Protein AF-K9SL82-F1 (afdb_monomer_lite)

Foldseek 3Di:
DPPPVVVVVPPPPDDPDPDPPVCPCVPVVVVVVVVVVVCCVVVCVVVVVVVVVVVVVVVVV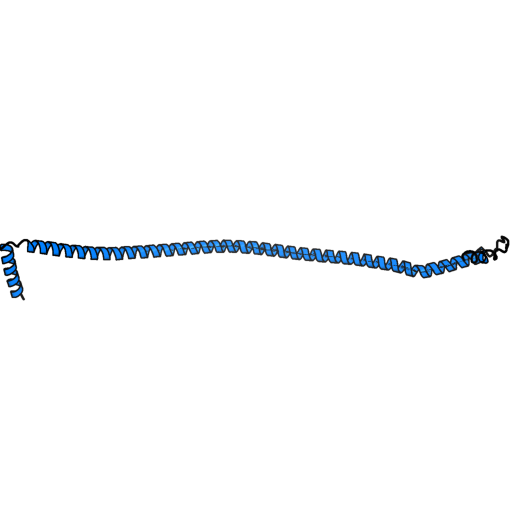VVVVVVVVVVVVVVVVVVVVVVVVVVVVVVVVVVVVVVVVVVVVVVVVVVVVVVVVVVVVVVVVVVVVVVVVVVVVVVVVVVVVVVVVVVVVVVVDDDPVVVVVVVVVVVVVVVVD

Sequence (177 aa):
MFTSLFLLASEAGEAEGFGINTNIFETNIINIVIILAFLIYAGRGFIGNILSSRLQTIESAINDAEKRKKESIEKLSDQQEKLAQAQAERDRILAQAQSDAKAAREAILKDIDAEIAKLQAAGEQEIGSEQERIISQLRQQVVDKAIADASAYFERGLSEHVQQQLVDRSIDLISAE

Radius of gyration: 69.05 Å; chains: 1; bounding box: 123×58×175 Å

Structure (mmCIF, N/CA/C/O backbone):
data_AF-K9SL82-F1
#
_entry.id   AF-K9SL82-F1
#
loop_
_atom_site.group_PDB
_atom_site.id
_atom_site.type_symbol
_atom_site.label_atom_id
_atom_site.label_alt_id
_atom_site.label_comp_id
_atom_site.label_asym_id
_atom_site.label_entity_id
_atom_site.label_seq_id
_atom_site.pdbx_PDB_ins_code
_atom_site.Cartn_x
_atom_site.Cartn_y
_atom_site.Cartn_z
_atom_site.occupancy
_atom_site.B_iso_or_equiv
_atom_site.auth_seq_id
_atom_site.auth_comp_id
_atom_site.auth_asym_id
_atom_site.auth_atom_id
_atom_site.pdbx_PDB_model_num
ATOM 1 N N . MET A 1 1 ? 76.260 31.135 -47.573 1.00 44.25 1 MET A N 1
ATOM 2 C CA . MET A 1 1 ? 76.472 29.990 -48.487 1.00 44.25 1 MET A CA 1
ATOM 3 C C . MET A 1 1 ? 75.195 29.662 -49.271 1.00 44.25 1 MET A C 1
ATOM 5 O O . MET A 1 1 ? 74.773 28.520 -49.310 1.00 44.25 1 MET A O 1
ATOM 9 N N . PHE A 1 2 ? 74.556 30.663 -49.882 1.00 44.16 2 PHE A N 1
ATOM 10 C CA . PHE A 1 2 ? 73.347 30.481 -50.709 1.00 44.16 2 PHE A CA 1
ATOM 11 C C . PHE A 1 2 ? 73.589 30.890 -52.173 1.00 44.16 2 PHE A C 1
ATOM 13 O O . PHE A 1 2 ? 72.696 30.823 -53.006 1.00 44.16 2 PHE A O 1
ATOM 20 N N . THR A 1 3 ? 74.827 31.271 -52.492 1.00 41.94 3 THR A N 1
ATOM 21 C CA . THR A 1 3 ? 75.248 31.841 -53.777 1.00 41.94 3 THR A CA 1
ATOM 22 C C . THR A 1 3 ? 76.003 30.842 -54.662 1.00 41.94 3 THR A C 1
ATOM 24 O O . THR A 1 3 ? 76.310 31.158 -55.803 1.00 41.94 3 THR A O 1
ATOM 27 N N . SER A 1 4 ? 76.274 29.627 -54.170 1.00 42.72 4 SER A N 1
ATOM 28 C CA . SER A 1 4 ? 77.064 28.604 -54.883 1.00 42.72 4 SER A CA 1
ATOM 29 C C . SER A 1 4 ? 76.221 27.465 -55.473 1.00 42.72 4 SER A C 1
ATOM 31 O O . SER A 1 4 ? 76.714 26.732 -56.320 1.00 42.72 4 SER A O 1
ATOM 33 N N . LEU A 1 5 ? 74.955 27.312 -55.056 1.00 45.00 5 LEU A N 1
ATOM 34 C CA . LEU A 1 5 ? 74.048 26.272 -55.573 1.00 45.00 5 LEU A CA 1
ATOM 35 C C . LEU A 1 5 ? 73.237 26.747 -56.793 1.00 45.00 5 LEU A C 1
ATOM 37 O O . LEU A 1 5 ? 72.731 25.934 -57.555 1.00 45.00 5 LEU A O 1
ATOM 41 N N . PHE A 1 6 ? 73.152 28.063 -57.010 1.00 45.41 6 PHE A N 1
ATOM 42 C CA . PHE A 1 6 ? 72.452 28.651 -58.156 1.00 45.41 6 PHE A CA 1
ATOM 43 C C . PHE A 1 6 ? 73.323 28.685 -59.427 1.00 45.41 6 PHE A C 1
ATOM 45 O O . PHE A 1 6 ? 72.797 28.724 -60.533 1.00 45.41 6 PHE A O 1
ATOM 52 N N . LEU A 1 7 ? 74.655 28.613 -59.284 1.00 43.91 7 LEU A N 1
ATOM 53 C CA . LEU A 1 7 ? 75.592 28.699 -60.412 1.00 43.91 7 LEU A CA 1
ATOM 54 C C . LEU A 1 7 ? 75.745 27.378 -61.191 1.00 43.91 7 LEU A C 1
ATOM 56 O O . LEU A 1 7 ? 76.053 27.415 -62.373 1.00 43.91 7 LEU A O 1
ATOM 60 N N . LEU A 1 8 ? 75.465 26.223 -60.572 1.00 40.91 8 LEU A N 1
ATOM 61 C CA . LEU A 1 8 ? 75.477 24.922 -61.263 1.00 40.91 8 LEU A CA 1
ATOM 62 C C . LEU A 1 8 ? 74.179 24.654 -62.052 1.00 40.91 8 LEU A C 1
ATOM 64 O O . LEU A 1 8 ? 74.118 23.736 -62.861 1.00 40.91 8 LEU A O 1
ATOM 68 N N . ALA A 1 9 ? 73.139 25.458 -61.816 1.00 48.28 9 ALA A N 1
ATOM 69 C CA . ALA A 1 9 ? 71.869 25.389 -62.535 1.00 48.28 9 ALA A CA 1
ATOM 70 C C . ALA A 1 9 ? 71.857 26.258 -63.809 1.00 48.28 9 ALA A C 1
ATOM 72 O O . ALA A 1 9 ? 70.877 26.236 -64.548 1.00 48.28 9 ALA A O 1
ATOM 73 N N . SER A 1 10 ? 72.927 27.025 -64.067 1.00 42.94 10 SER A N 1
ATOM 74 C CA . SER A 1 10 ? 72.980 28.012 -65.154 1.00 42.94 10 SER A CA 1
ATOM 75 C C . SER A 1 10 ? 73.863 27.609 -66.344 1.00 42.94 10 SER A C 1
ATOM 77 O O . SER A 1 10 ? 73.874 28.337 -67.333 1.00 42.94 10 SER A O 1
ATOM 79 N N . GLU A 1 11 ? 74.570 26.475 -66.295 1.00 40.56 11 GLU A N 1
ATOM 80 C CA . GLU A 1 11 ? 75.524 26.060 -67.346 1.00 40.56 11 GLU A CA 1
ATOM 81 C C . GLU A 1 11 ? 75.152 24.731 -68.036 1.00 40.56 11 GLU A C 1
ATOM 83 O O . GLU A 1 11 ? 75.999 24.022 -68.563 1.00 40.56 11 GLU A O 1
ATOM 88 N N . ALA A 1 12 ? 73.858 24.399 -68.070 1.00 38.81 12 ALA A N 1
ATOM 89 C CA . ALA A 1 12 ? 73.302 23.353 -68.941 1.00 38.81 12 ALA A CA 1
ATOM 90 C C . ALA A 1 12 ? 72.235 23.928 -69.892 1.00 38.81 12 ALA A C 1
ATOM 92 O O . ALA A 1 12 ? 71.243 23.282 -70.217 1.00 38.81 12 ALA A O 1
ATOM 93 N N . GLY A 1 13 ? 72.427 25.187 -70.290 1.00 40.69 13 G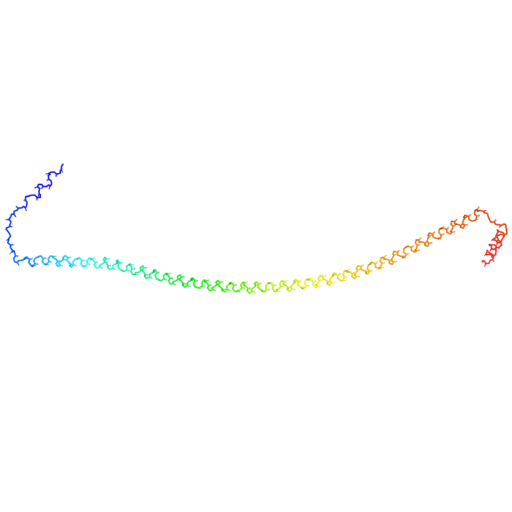LY A N 1
ATOM 94 C CA . GLY A 1 13 ? 71.674 25.851 -71.345 1.00 40.69 13 GLY A CA 1
ATOM 95 C C . GLY A 1 13 ? 72.493 25.899 -72.628 1.00 40.69 13 GLY A C 1
ATOM 96 O O . GLY A 1 13 ? 72.885 26.982 -73.050 1.00 40.69 13 GLY A O 1
ATOM 97 N N . GLU A 1 14 ? 72.760 24.743 -73.240 1.00 35.16 14 GLU A N 1
ATOM 98 C CA . GLU A 1 14 ? 73.064 24.720 -74.670 1.00 35.16 14 GLU A CA 1
ATOM 99 C C . GLU A 1 14 ? 71.746 24.739 -75.441 1.00 35.16 14 GLU A C 1
ATOM 101 O O . GLU A 1 14 ? 70.851 23.915 -75.247 1.00 35.16 14 GLU A O 1
ATOM 106 N N . ALA A 1 15 ? 71.627 25.748 -76.295 1.00 42.03 15 ALA A N 1
ATOM 107 C CA . ALA A 1 15 ? 70.568 25.888 -77.264 1.00 42.03 15 ALA A CA 1
ATOM 108 C C . ALA A 1 15 ? 70.681 24.774 -78.315 1.00 42.03 15 ALA A C 1
ATOM 110 O O . ALA A 1 15 ? 71.283 24.961 -79.370 1.00 42.03 15 ALA A O 1
ATOM 111 N N . GLU A 1 16 ? 70.051 23.630 -78.056 1.00 38.91 16 GLU A N 1
ATOM 112 C CA . GLU A 1 16 ? 69.516 22.829 -79.148 1.00 38.91 16 GLU A CA 1
ATOM 113 C C . GLU A 1 16 ? 68.269 23.541 -79.669 1.00 38.91 16 GLU A C 1
ATOM 115 O O . GLU A 1 16 ? 67.332 23.851 -78.928 1.00 38.91 16 GLU A O 1
ATOM 120 N N . GLY A 1 17 ? 68.303 23.889 -80.954 1.00 39.94 17 GLY A N 1
ATOM 121 C CA . GLY A 1 17 ? 67.207 24.565 -81.624 1.00 39.94 17 GLY A CA 1
ATOM 122 C C . GLY A 1 17 ? 65.877 23.850 -81.408 1.00 39.94 17 GLY A C 1
ATOM 123 O O . GLY A 1 17 ? 65.812 22.640 -81.197 1.00 39.94 17 GLY A O 1
ATOM 124 N N . PHE A 1 18 ? 64.798 24.621 -81.516 1.00 42.44 18 PHE A N 1
ATOM 125 C CA . PHE A 1 18 ? 63.435 24.123 -81.650 1.00 42.44 18 PHE A CA 1
ATOM 126 C C . PHE A 1 18 ? 63.317 23.294 -82.944 1.00 42.44 18 PHE A C 1
ATOM 128 O O . PHE A 1 18 ? 62.812 23.749 -83.968 1.00 42.44 18 PHE A O 1
ATOM 135 N N . GLY A 1 19 ? 63.853 22.079 -82.921 1.00 46.34 19 GLY A N 1
ATOM 136 C CA . GLY A 1 19 ? 63.564 21.027 -83.869 1.00 46.34 19 GLY A CA 1
ATOM 137 C C . GLY A 1 19 ? 62.333 20.309 -83.353 1.00 46.34 19 GLY A C 1
ATOM 138 O O . GLY A 1 19 ? 62.371 19.695 -82.288 1.00 46.34 19 GLY A O 1
ATOM 139 N N . ILE A 1 20 ? 61.228 20.380 -84.094 1.00 51.16 20 ILE A N 1
ATOM 140 C CA . ILE A 1 20 ? 60.121 19.454 -83.877 1.00 51.16 20 ILE A CA 1
ATOM 141 C C . ILE A 1 20 ? 60.659 18.074 -84.239 1.00 51.16 20 ILE A C 1
ATOM 143 O O . ILE A 1 20 ? 60.673 17.673 -85.400 1.00 51.16 20 ILE A O 1
ATOM 147 N N . ASN A 1 21 ? 61.170 17.372 -83.234 1.00 52.53 21 ASN A N 1
ATOM 148 C CA . ASN A 1 21 ? 61.482 15.967 -83.344 1.00 52.53 21 ASN A CA 1
ATOM 149 C C . ASN A 1 21 ? 60.160 15.281 -83.717 1.00 52.53 21 ASN A C 1
ATOM 151 O O . ASN A 1 21 ? 59.202 15.314 -82.956 1.00 52.53 21 ASN A O 1
ATOM 155 N N . THR A 1 22 ? 60.024 14.697 -84.903 1.00 52.66 22 THR A N 1
ATOM 156 C CA . THR A 1 22 ? 58.772 14.014 -85.291 1.00 52.66 22 THR A CA 1
ATOM 157 C C . THR A 1 22 ? 58.487 12.781 -84.417 1.00 52.66 22 THR A C 1
ATOM 159 O O . THR A 1 22 ? 57.421 12.186 -84.515 1.00 52.66 22 THR A O 1
ATOM 162 N N . ASN A 1 23 ? 59.404 12.469 -83.494 1.00 53.59 23 ASN A N 1
ATOM 163 C CA . ASN A 1 23 ? 59.265 11.564 -82.357 1.00 53.59 23 ASN A CA 1
ATOM 164 C C . ASN A 1 23 ? 58.657 12.227 -81.087 1.00 53.59 23 ASN A C 1
ATOM 166 O O . ASN A 1 23 ? 58.628 11.623 -80.015 1.00 53.59 23 ASN A O 1
ATOM 170 N N . ILE A 1 24 ? 58.172 13.476 -81.178 1.00 52.25 24 ILE A N 1
ATOM 171 C CA . ILE A 1 24 ? 57.481 14.212 -80.097 1.00 52.25 24 ILE A CA 1
ATOM 172 C C . ILE A 1 24 ? 56.170 13.528 -79.720 1.00 52.25 24 ILE A C 1
ATOM 174 O O . ILE A 1 24 ? 55.811 13.531 -78.545 1.00 52.25 24 ILE A O 1
ATOM 178 N N . PHE A 1 25 ? 55.475 12.927 -80.688 1.00 52.84 25 PHE A N 1
ATOM 179 C CA . PHE A 1 25 ? 54.261 12.171 -80.405 1.00 52.84 25 PHE A CA 1
ATOM 180 C C . PHE A 1 25 ? 54.592 10.829 -79.756 1.00 52.84 25 PHE A C 1
ATOM 182 O O . PHE A 1 25 ? 54.003 10.508 -78.740 1.00 52.84 25 PHE A O 1
ATOM 189 N N . GLU A 1 26 ? 55.567 10.072 -80.253 1.00 57.19 26 GLU A N 1
ATOM 190 C CA . GLU A 1 26 ? 55.828 8.723 -79.741 1.00 57.19 26 GLU A CA 1
ATOM 191 C C 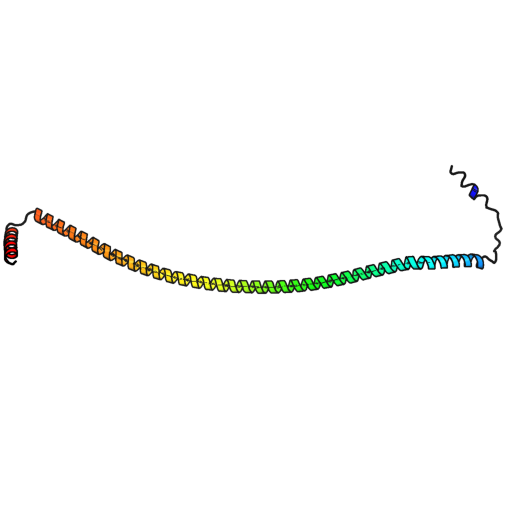. GLU A 1 26 ? 56.464 8.747 -78.337 1.00 57.19 26 GLU A C 1
ATOM 193 O O . GLU A 1 26 ? 55.900 8.183 -77.404 1.00 57.19 26 GLU A O 1
ATOM 198 N N . THR A 1 27 ? 57.554 9.491 -78.115 1.00 67.25 27 THR A N 1
ATOM 199 C CA . THR A 1 27 ? 58.278 9.473 -76.826 1.00 67.25 27 THR A CA 1
ATOM 200 C C . THR A 1 27 ? 57.513 10.152 -75.677 1.00 67.25 27 THR A C 1
ATOM 202 O O . THR A 1 27 ? 57.504 9.631 -74.559 1.00 67.25 27 THR A O 1
ATOM 205 N N . ASN A 1 28 ? 56.818 11.279 -75.910 1.00 72.50 28 ASN A N 1
ATOM 206 C CA . ASN A 1 28 ? 56.010 11.914 -74.854 1.00 72.50 28 ASN A CA 1
ATOM 207 C C . ASN A 1 28 ? 54.688 11.183 -74.599 1.00 72.50 28 ASN A C 1
ATOM 209 O O . ASN A 1 28 ? 54.294 11.075 -73.438 1.00 72.50 28 ASN A O 1
ATOM 213 N N . ILE A 1 29 ? 54.004 10.665 -75.632 1.00 79.81 29 ILE A N 1
ATOM 214 C CA . ILE A 1 29 ? 52.776 9.883 -75.414 1.00 79.81 29 ILE A CA 1
ATOM 215 C C . ILE A 1 29 ? 53.120 8.588 -74.685 1.00 79.81 29 ILE A C 1
ATOM 217 O O . ILE A 1 29 ? 52.427 8.254 -73.729 1.00 79.81 29 ILE A O 1
ATOM 221 N N . ILE A 1 30 ? 54.209 7.901 -75.048 1.00 81.06 30 ILE A N 1
ATOM 222 C CA . ILE A 1 30 ? 54.665 6.708 -74.322 1.00 81.06 30 ILE A CA 1
ATOM 223 C C . ILE A 1 30 ? 54.949 7.047 -72.851 1.00 81.06 30 ILE A C 1
ATOM 225 O O . ILE A 1 30 ? 54.460 6.342 -71.971 1.00 81.06 30 ILE A O 1
ATOM 229 N N . ASN A 1 31 ? 55.651 8.147 -72.554 1.00 80.06 31 ASN A N 1
ATOM 230 C CA . ASN A 1 31 ? 55.910 8.561 -71.170 1.00 80.06 31 ASN A CA 1
ATOM 231 C C . ASN A 1 31 ? 54.614 8.884 -70.396 1.00 80.06 31 ASN A C 1
ATOM 233 O O . ASN A 1 31 ? 54.417 8.403 -69.281 1.00 80.06 31 ASN A O 1
ATOM 237 N N . ILE A 1 32 ? 53.688 9.637 -71.000 1.00 84.44 32 ILE A N 1
ATOM 238 C CA . ILE A 1 32 ? 52.385 9.958 -70.394 1.00 84.44 32 ILE A CA 1
ATOM 239 C C . ILE A 1 32 ? 51.565 8.687 -70.150 1.00 84.44 32 ILE A C 1
ATOM 241 O O . ILE A 1 32 ? 50.974 8.551 -69.083 1.00 84.44 32 ILE A O 1
ATOM 245 N N . VAL A 1 33 ? 51.553 7.742 -71.093 1.00 87.06 33 VAL A N 1
ATOM 246 C CA . VAL A 1 33 ? 50.854 6.455 -70.961 1.00 87.06 33 VAL A CA 1
ATOM 247 C C . VAL A 1 33 ? 51.469 5.607 -69.849 1.00 87.06 33 VAL A C 1
ATOM 249 O O . VAL A 1 33 ? 50.724 5.034 -69.058 1.00 87.06 33 VAL A O 1
ATOM 252 N N . ILE A 1 34 ? 52.799 5.561 -69.731 1.00 85.62 34 ILE A N 1
ATOM 253 C CA . ILE A 1 34 ? 53.486 4.846 -68.645 1.00 85.62 34 ILE A CA 1
ATOM 254 C C . ILE A 1 34 ? 53.151 5.475 -67.284 1.00 85.62 34 ILE A C 1
ATOM 256 O O . ILE A 1 34 ? 52.804 4.752 -66.348 1.00 85.62 34 ILE A O 1
ATOM 260 N N . ILE A 1 35 ? 53.183 6.807 -67.171 1.00 85.81 35 ILE A N 1
ATOM 261 C CA . ILE A 1 35 ? 52.826 7.524 -65.936 1.00 85.81 35 ILE A CA 1
ATOM 262 C C . ILE A 1 35 ? 51.345 7.316 -65.591 1.00 85.81 35 ILE A C 1
ATOM 264 O O . ILE A 1 35 ? 51.027 7.040 -64.435 1.00 85.81 35 ILE A O 1
ATOM 268 N N . LEU A 1 36 ? 50.435 7.389 -66.568 1.00 87.38 36 LEU A N 1
ATOM 269 C CA . LEU A 1 36 ? 49.006 7.112 -66.376 1.00 87.38 36 LEU A CA 1
ATOM 270 C C . LEU A 1 36 ? 48.761 5.666 -65.947 1.00 87.38 36 LEU A C 1
ATOM 272 O O . LEU A 1 36 ? 47.995 5.435 -65.014 1.00 87.38 36 LEU A O 1
ATOM 276 N N . ALA A 1 37 ? 49.422 4.697 -66.580 1.00 87.06 37 ALA A N 1
ATOM 277 C CA . ALA A 1 37 ? 49.309 3.288 -66.219 1.00 87.06 37 ALA A CA 1
ATOM 278 C C . ALA A 1 37 ? 49.804 3.044 -64.788 1.00 87.06 37 ALA A C 1
ATOM 280 O O . ALA A 1 37 ? 49.122 2.376 -64.010 1.00 87.06 37 ALA A O 1
ATOM 281 N N . PHE A 1 38 ? 50.938 3.641 -64.408 1.00 86.19 38 PHE A N 1
ATOM 282 C CA . PHE A 1 38 ? 51.449 3.583 -63.041 1.00 86.19 38 PHE A CA 1
ATOM 283 C C . PHE A 1 38 ? 50.501 4.263 -62.041 1.00 86.19 38 PHE A C 1
ATOM 285 O O . PHE A 1 38 ? 50.210 3.688 -60.994 1.00 86.19 38 PHE A O 1
ATOM 292 N N . LEU A 1 39 ? 49.955 5.440 -62.369 1.00 86.81 39 LEU A N 1
ATOM 293 C CA . LEU A 1 39 ? 49.025 6.181 -61.512 1.00 86.81 39 LEU A CA 1
ATOM 294 C C . LEU A 1 39 ? 47.699 5.438 -61.319 1.00 86.81 39 LEU A C 1
ATOM 296 O O . LEU A 1 39 ? 47.188 5.383 -60.205 1.00 86.81 39 LEU A O 1
ATOM 300 N N . ILE A 1 40 ? 47.149 4.832 -62.372 1.00 87.12 40 ILE A N 1
ATOM 301 C CA . ILE A 1 40 ? 45.933 4.012 -62.288 1.00 87.12 40 ILE A CA 1
ATOM 302 C C . ILE A 1 40 ? 46.219 2.738 -61.485 1.00 87.12 40 ILE A C 1
ATOM 304 O O . ILE A 1 40 ? 45.430 2.365 -60.613 1.00 87.12 40 ILE A O 1
ATOM 308 N N . TYR A 1 41 ? 47.363 2.089 -61.721 1.00 85.81 41 TYR A N 1
ATOM 309 C CA . TYR A 1 41 ? 47.753 0.876 -61.006 1.00 85.81 41 TYR A CA 1
ATOM 310 C C . TYR A 1 41 ? 47.989 1.121 -59.508 1.00 85.81 41 TYR A C 1
ATOM 312 O O . TYR A 1 41 ? 47.506 0.346 -58.682 1.00 85.81 41 TYR A O 1
ATOM 320 N N . ALA A 1 42 ? 48.672 2.209 -59.143 1.00 83.81 42 ALA A N 1
ATOM 321 C CA . ALA A 1 42 ? 48.910 2.591 -57.752 1.00 83.81 42 ALA A CA 1
ATOM 322 C C . ALA A 1 42 ? 47.652 3.194 -57.090 1.00 83.81 42 ALA A C 1
ATOM 324 O O . ALA A 1 42 ? 47.319 2.874 -55.947 1.00 83.81 42 ALA A O 1
ATOM 325 N N . GLY A 1 43 ? 46.910 4.030 -57.820 1.00 83.00 43 GLY A N 1
ATOM 326 C CA . GLY A 1 43 ? 45.737 4.756 -57.333 1.00 83.00 43 GLY A CA 1
ATOM 327 C C . GLY A 1 43 ? 44.510 3.876 -57.098 1.00 83.00 43 GLY A C 1
ATOM 328 O O . GLY A 1 43 ? 43.764 4.136 -56.151 1.00 83.00 43 GLY A O 1
ATOM 329 N N . ARG A 1 44 ? 44.318 2.794 -57.875 1.00 82.88 44 ARG A N 1
ATOM 330 C CA . ARG A 1 44 ? 43.165 1.886 -57.689 1.00 82.88 44 ARG A CA 1
ATOM 331 C C . ARG A 1 44 ? 43.119 1.278 -56.287 1.00 82.88 44 ARG A C 1
ATOM 333 O O . ARG A 1 44 ? 42.034 1.078 -55.751 1.00 82.88 44 ARG A O 1
ATOM 340 N N . GLY A 1 45 ? 44.282 0.986 -55.698 1.00 82.75 45 GLY A N 1
ATOM 341 C CA . GLY A 1 45 ? 44.377 0.402 -54.361 1.00 82.75 45 GLY A CA 1
ATOM 342 C C . GLY A 1 45 ? 44.001 1.413 -53.281 1.00 82.75 45 GLY A C 1
ATOM 343 O O . GLY A 1 45 ? 43.173 1.128 -52.424 1.00 82.75 45 GLY A O 1
ATOM 344 N N . PHE A 1 46 ? 44.552 2.625 -53.360 1.00 83.88 46 PHE A N 1
ATOM 345 C CA . PHE A 1 46 ? 44.287 3.684 -52.384 1.00 83.88 46 PHE A CA 1
ATOM 346 C C . PHE A 1 46 ? 42.829 4.164 -52.421 1.00 83.88 46 PHE A C 1
ATOM 348 O O . PHE A 1 46 ? 42.159 4.202 -51.388 1.00 83.88 46 PHE A O 1
ATOM 355 N N . ILE A 1 47 ? 42.312 4.468 -53.615 1.00 84.50 47 ILE A N 1
ATOM 356 C CA . ILE A 1 47 ? 40.933 4.937 -53.800 1.00 84.50 47 ILE A CA 1
ATOM 357 C C . ILE A 1 47 ? 39.946 3.813 -53.453 1.00 84.50 47 ILE A C 1
ATOM 359 O O . ILE A 1 47 ? 39.007 4.039 -52.692 1.00 84.50 47 ILE A O 1
ATOM 363 N N . GLY A 1 48 ? 40.195 2.584 -53.919 1.00 88.25 48 GLY A N 1
ATOM 364 C CA . GLY A 1 48 ? 39.361 1.423 -53.597 1.00 88.25 48 GLY A CA 1
ATOM 365 C C . GLY A 1 48 ? 39.269 1.147 -52.094 1.00 88.25 48 GLY A C 1
ATOM 366 O O . GLY A 1 48 ? 38.173 0.915 -51.584 1.00 88.25 48 GLY A O 1
ATOM 367 N N . ASN A 1 49 ? 40.383 1.252 -51.365 1.00 88.88 49 ASN A N 1
ATOM 368 C CA . ASN A 1 49 ? 40.405 1.057 -49.914 1.00 88.88 49 ASN A CA 1
ATOM 369 C C . ASN A 1 49 ? 39.632 2.149 -49.162 1.00 88.88 49 ASN A C 1
ATOM 371 O O . ASN A 1 49 ? 38.894 1.835 -48.230 1.00 88.88 49 ASN A O 1
ATOM 375 N N . ILE A 1 50 ? 39.748 3.418 -49.573 1.00 89.94 50 ILE A N 1
ATOM 376 C CA . ILE A 1 50 ? 38.999 4.523 -48.951 1.00 89.94 50 ILE A CA 1
ATOM 377 C C . ILE A 1 50 ? 37.497 4.353 -49.174 1.00 89.94 50 ILE A C 1
ATOM 379 O O . ILE A 1 50 ? 36.728 4.473 -48.220 1.00 89.94 50 ILE A O 1
ATOM 383 N N . LEU A 1 51 ? 37.066 4.053 -50.404 1.00 90.12 51 LEU A N 1
ATOM 384 C CA . LEU A 1 51 ? 35.649 3.821 -50.690 1.00 90.12 51 LEU A CA 1
ATOM 385 C C . LEU A 1 51 ? 35.114 2.590 -49.951 1.00 90.12 51 LEU A C 1
ATOM 387 O O . LEU A 1 51 ? 34.036 2.667 -49.368 1.00 90.12 51 LEU A O 1
ATOM 391 N N . SER A 1 52 ? 35.874 1.493 -49.909 1.00 92.69 52 SER A N 1
ATOM 392 C CA . SER A 1 52 ? 35.472 0.276 -49.187 1.00 92.69 52 SER A CA 1
ATOM 393 C C . SER A 1 52 ? 35.361 0.526 -47.681 1.00 92.69 52 SER A C 1
ATOM 395 O O . SER A 1 52 ? 34.374 0.136 -47.065 1.00 92.69 52 SER A O 1
ATOM 397 N N . SER A 1 53 ? 36.318 1.249 -47.088 1.00 94.25 53 SER A N 1
ATOM 398 C CA . SER A 1 53 ? 36.277 1.637 -45.672 1.00 94.25 53 SER A CA 1
ATOM 399 C C . SER A 1 53 ? 35.080 2.542 -45.359 1.00 94.25 53 SER A C 1
ATOM 401 O O . SER A 1 53 ? 34.394 2.344 -44.352 1.00 94.25 53 SER A O 1
ATOM 403 N N . ARG A 1 54 ? 34.775 3.507 -46.240 1.00 94.94 54 ARG A N 1
ATOM 404 C CA . ARG A 1 54 ? 33.580 4.355 -46.114 1.00 94.94 54 ARG A CA 1
ATOM 405 C C . ARG A 1 54 ? 32.297 3.535 -46.192 1.00 94.94 54 ARG A C 1
ATOM 407 O O . ARG A 1 54 ? 31.423 3.737 -45.354 1.00 94.94 54 ARG A O 1
ATOM 414 N N . LEU A 1 55 ? 32.202 2.614 -47.149 1.00 95.25 55 LEU A N 1
ATOM 415 C CA . LEU A 1 55 ? 31.041 1.743 -47.315 1.00 95.25 55 LEU A CA 1
ATOM 416 C C . LEU A 1 55 ? 30.833 0.864 -46.077 1.00 95.25 55 LEU A C 1
ATOM 418 O O . LEU A 1 55 ? 29.746 0.878 -45.513 1.00 95.25 55 LEU A O 1
ATOM 422 N N . GLN A 1 56 ? 31.894 0.225 -45.577 1.00 96.56 56 GLN A N 1
ATOM 423 C CA . GLN A 1 56 ? 31.851 -0.577 -44.352 1.00 96.56 56 GLN A CA 1
ATOM 424 C C . GLN A 1 56 ? 31.444 0.250 -43.122 1.00 96.56 56 GLN A C 1
ATOM 426 O O . GLN A 1 56 ? 30.671 -0.2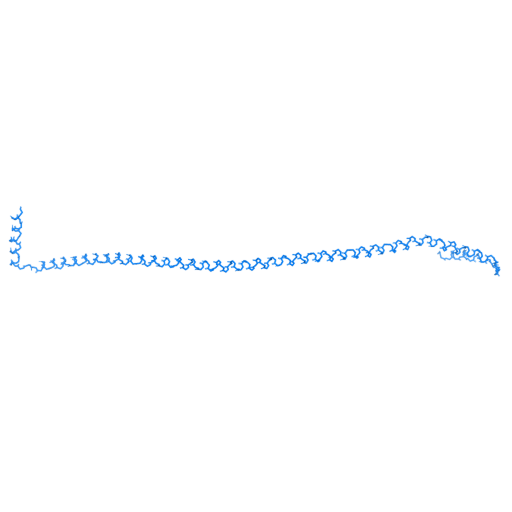14 -42.288 1.00 96.56 56 GLN A O 1
ATOM 431 N N . THR A 1 57 ? 31.928 1.491 -43.004 1.00 96.88 57 THR A N 1
ATOM 432 C CA . THR A 1 57 ? 31.551 2.384 -41.894 1.00 96.88 57 THR A CA 1
ATOM 433 C C . THR A 1 57 ? 30.068 2.744 -41.948 1.00 96.88 57 THR A C 1
ATOM 435 O O . THR A 1 57 ? 29.395 2.730 -40.919 1.00 96.88 57 THR A O 1
ATOM 438 N N . ILE A 1 58 ? 29.550 3.065 -43.138 1.00 96.50 58 ILE A N 1
ATOM 439 C CA . ILE A 1 58 ? 28.134 3.397 -43.334 1.00 96.50 58 ILE A CA 1
ATOM 440 C C . ILE A 1 58 ? 27.262 2.174 -43.052 1.00 96.50 58 ILE A C 1
ATOM 442 O O . ILE A 1 58 ? 26.282 2.287 -42.322 1.00 96.50 58 ILE A O 1
ATOM 446 N N . GLU A 1 59 ? 27.639 1.008 -43.574 1.00 97.19 59 GLU A N 1
ATOM 447 C CA . GLU A 1 59 ? 26.930 -0.248 -43.335 1.00 97.19 59 GLU A CA 1
ATOM 448 C C . GLU A 1 59 ? 26.894 -0.591 -41.840 1.00 97.19 59 GLU A C 1
ATOM 450 O O . GLU A 1 59 ? 25.825 -0.861 -41.297 1.00 97.19 59 GLU A O 1
ATOM 455 N N . SER A 1 60 ? 28.028 -0.477 -41.140 1.00 97.56 60 SER A N 1
ATOM 456 C CA . SER A 1 60 ? 28.085 -0.662 -39.686 1.00 97.56 60 SER A CA 1
ATOM 457 C C . SER A 1 60 ? 27.189 0.335 -38.954 1.00 97.56 60 SER A C 1
ATOM 459 O O . SER A 1 60 ? 26.446 -0.056 -38.060 1.00 97.56 60 SER A O 1
ATOM 461 N N . ALA A 1 61 ? 27.209 1.615 -39.338 1.00 97.19 61 ALA A N 1
ATOM 462 C CA . ALA A 1 61 ? 26.391 2.640 -38.696 1.00 97.19 61 ALA A CA 1
ATOM 463 C C . ALA A 1 61 ? 24.884 2.403 -38.892 1.00 97.19 61 ALA A C 1
ATOM 465 O O . ALA A 1 61 ? 24.110 2.632 -37.958 1.00 97.19 61 ALA A O 1
ATOM 466 N N . ILE A 1 62 ? 24.473 1.935 -40.077 1.00 97.75 62 ILE A N 1
ATOM 467 C CA . ILE A 1 62 ? 23.084 1.561 -40.377 1.00 97.75 62 ILE A CA 1
ATOM 468 C C . ILE A 1 62 ? 22.687 0.334 -39.555 1.00 97.75 62 ILE A C 1
ATOM 470 O O . ILE A 1 62 ? 21.694 0.398 -38.831 1.00 97.75 62 ILE A O 1
ATOM 474 N N . ASN A 1 63 ? 23.491 -0.732 -39.579 1.00 97.88 63 ASN A N 1
ATOM 475 C CA . ASN A 1 63 ? 23.230 -1.951 -38.811 1.00 97.88 63 ASN A CA 1
ATOM 476 C C . ASN A 1 63 ? 23.136 -1.666 -37.304 1.00 97.88 63 ASN A C 1
ATOM 478 O O . ASN A 1 63 ? 22.224 -2.142 -36.626 1.00 97.88 63 ASN A O 1
ATOM 482 N N . ASP A 1 64 ? 24.030 -0.830 -36.775 1.00 97.88 64 ASP A N 1
ATOM 483 C CA . ASP A 1 64 ? 24.001 -0.420 -35.374 1.00 97.88 64 ASP A CA 1
ATOM 484 C C . ASP A 1 64 ? 22.761 0.424 -35.049 1.00 97.88 64 ASP A C 1
ATOM 486 O O . ASP A 1 64 ? 22.178 0.286 -33.971 1.00 97.88 64 ASP A O 1
ATOM 490 N N . ALA A 1 65 ? 22.334 1.306 -35.957 1.00 97.38 65 ALA A N 1
ATOM 491 C CA . ALA A 1 65 ? 21.120 2.098 -35.778 1.00 97.38 65 ALA A CA 1
ATOM 492 C C . ALA A 1 65 ? 19.859 1.222 -35.788 1.00 97.38 65 ALA A C 1
ATOM 494 O O . ALA A 1 65 ? 18.990 1.402 -34.931 1.00 97.38 65 ALA A O 1
ATOM 495 N N . GLU A 1 66 ? 19.774 0.252 -36.698 1.00 97.62 66 GLU A N 1
ATOM 496 C CA . GLU A 1 66 ? 18.678 -0.716 -36.755 1.00 97.62 66 GLU A CA 1
ATOM 497 C C . GLU A 1 66 ? 18.638 -1.598 -35.508 1.00 97.62 66 GLU A C 1
ATOM 499 O O . GLU A 1 66 ? 17.575 -1.756 -34.900 1.00 97.62 66 GLU A O 1
ATOM 504 N N . LYS A 1 67 ? 19.797 -2.097 -35.065 1.00 98.19 67 LYS A N 1
ATOM 505 C CA . LYS A 1 67 ? 19.917 -2.873 -33.828 1.00 98.19 67 LYS A CA 1
ATOM 506 C C . LYS A 1 67 ? 19.442 -2.070 -32.620 1.00 98.19 67 LYS A C 1
ATOM 508 O O . LYS A 1 67 ? 18.580 -2.542 -31.883 1.00 98.19 67 LYS A O 1
ATOM 513 N N . ARG A 1 68 ? 19.928 -0.834 -32.450 1.00 97.62 68 ARG A N 1
ATOM 514 C CA . ARG A 1 68 ? 19.485 0.049 -31.356 1.00 97.62 68 ARG A CA 1
ATOM 515 C C . ARG A 1 68 ? 17.985 0.315 -31.415 1.00 97.62 68 ARG A C 1
ATOM 517 O O . ARG A 1 68 ? 17.326 0.265 -30.385 1.00 97.62 68 ARG A O 1
ATOM 524 N N . LYS A 1 69 ? 17.431 0.562 -32.607 1.00 97.94 69 LYS A N 1
ATOM 525 C CA . LYS A 1 69 ? 15.988 0.765 -32.785 1.00 97.94 69 LYS A CA 1
ATOM 526 C C . LYS A 1 69 ? 15.200 -0.467 -32.340 1.00 97.94 69 LYS A C 1
ATOM 528 O O . LYS A 1 69 ? 14.224 -0.317 -31.609 1.00 97.94 69 LYS A O 1
ATOM 533 N N . LYS A 1 70 ? 15.622 -1.664 -32.753 1.00 98.12 70 LYS A N 1
ATOM 534 C CA . LYS A 1 70 ? 14.978 -2.921 -32.360 1.00 98.12 70 LYS A CA 1
ATOM 535 C C . LYS A 1 70 ? 15.029 -3.122 -30.843 1.00 98.12 70 LYS A C 1
ATOM 537 O O . LYS A 1 70 ? 13.985 -3.318 -30.232 1.00 98.12 70 LYS A O 1
ATOM 542 N N . GLU A 1 71 ? 16.203 -2.967 -30.234 1.00 97.81 71 GLU A N 1
ATOM 543 C CA . GLU A 1 71 ? 16.376 -3.076 -28.779 1.00 97.81 71 GLU A CA 1
ATOM 544 C C . GLU A 1 71 ? 15.529 -2.050 -28.012 1.00 97.81 71 GLU A C 1
ATOM 546 O O . GLU A 1 71 ? 14.963 -2.366 -26.968 1.00 97.81 71 GLU A O 1
ATOM 551 N N . SER A 1 72 ? 15.419 -0.814 -28.510 1.00 97.69 72 SER A N 1
ATOM 552 C CA . SER A 1 72 ? 14.568 0.214 -27.903 1.00 97.69 72 SER A CA 1
ATOM 553 C C . SER A 1 72 ? 13.084 -0.139 -27.976 1.00 97.69 72 SER A C 1
ATOM 555 O O . SER A 1 72 ? 12.372 0.088 -27.002 1.00 97.69 72 SER A O 1
ATOM 557 N N . ILE A 1 73 ? 12.617 -0.700 -29.095 1.00 97.81 73 ILE A N 1
ATOM 558 C CA . ILE A 1 73 ? 11.223 -1.141 -29.249 1.00 97.81 73 ILE A CA 1
ATOM 559 C C . ILE A 1 73 ? 10.926 -2.313 -28.308 1.00 97.81 73 ILE A C 1
ATOM 561 O O . ILE A 1 73 ? 9.908 -2.295 -27.621 1.00 97.81 73 ILE A O 1
ATOM 565 N N . GLU A 1 74 ? 11.826 -3.295 -28.225 1.00 97.88 74 GLU A N 1
ATOM 566 C CA . GLU A 1 74 ? 11.685 -4.434 -27.310 1.00 97.88 74 GLU A CA 1
ATOM 567 C C . GLU A 1 74 ? 11.645 -3.975 -25.846 1.00 97.88 74 GLU A C 1
ATOM 569 O O . GLU A 1 74 ? 10.741 -4.354 -25.103 1.00 97.88 74 GLU A O 1
ATOM 574 N N . LYS A 1 75 ? 12.562 -3.084 -25.443 1.00 97.69 75 LYS A N 1
ATOM 575 C CA . LYS A 1 75 ? 12.571 -2.495 -24.093 1.00 97.69 75 LYS A CA 1
ATOM 576 C C . LYS A 1 75 ? 11.307 -1.697 -23.795 1.00 97.69 75 LYS A C 1
ATOM 578 O O . LYS A 1 75 ? 10.805 -1.768 -22.678 1.00 97.69 75 LYS A O 1
ATOM 583 N N . LEU A 1 76 ? 10.799 -0.936 -24.764 1.00 97.88 76 LEU A N 1
ATOM 584 C CA . LEU A 1 76 ? 9.559 -0.183 -24.595 1.00 97.88 76 LEU A CA 1
ATOM 585 C C . LEU A 1 76 ? 8.370 -1.126 -24.380 1.00 97.88 76 LEU A C 1
ATOM 587 O O . LEU A 1 76 ? 7.569 -0.882 -23.483 1.00 97.88 76 LEU A O 1
ATOM 591 N N . SER A 1 77 ? 8.283 -2.207 -25.157 1.00 97.94 77 SER A N 1
ATOM 592 C CA . SER A 1 77 ? 7.231 -3.217 -25.008 1.00 97.94 77 SER A CA 1
ATOM 593 C C . SER A 1 77 ? 7.282 -3.885 -23.631 1.00 97.94 77 SER A C 1
ATOM 595 O O . SER A 1 77 ? 6.262 -3.953 -22.951 1.00 97.94 77 SER A O 1
ATOM 597 N N . ASP A 1 78 ? 8.466 -4.317 -23.184 1.00 98.06 78 ASP A N 1
ATOM 598 C CA . ASP A 1 78 ? 8.664 -4.924 -21.858 1.00 98.06 78 ASP A CA 1
ATOM 599 C C . ASP A 1 78 ? 8.295 -3.948 -20.723 1.00 98.06 78 ASP A C 1
ATOM 601 O O . ASP A 1 78 ? 7.631 -4.312 -19.754 1.00 98.06 78 ASP A O 1
ATOM 605 N N . GLN A 1 79 ? 8.656 -2.668 -20.855 1.00 98.12 79 GLN A N 1
ATOM 606 C CA . GLN A 1 79 ? 8.277 -1.643 -19.879 1.00 98.12 79 GLN A CA 1
ATOM 607 C C . GLN A 1 79 ? 6.771 -1.366 -19.859 1.00 98.12 79 GLN A C 1
ATOM 609 O O . GLN A 1 79 ? 6.210 -1.167 -18.783 1.00 98.12 79 GLN A O 1
ATOM 614 N N . GLN A 1 80 ? 6.111 -1.356 -21.018 1.00 98.06 80 GLN A N 1
ATOM 615 C CA . GLN A 1 80 ? 4.658 -1.197 -21.106 1.00 98.06 80 GLN A CA 1
ATOM 616 C C . GLN A 1 80 ? 3.925 -2.379 -20.468 1.00 98.06 80 GLN A C 1
ATOM 618 O O . GLN A 1 80 ? 2.966 -2.167 -19.726 1.00 98.06 80 GLN A O 1
ATOM 623 N N . GLU A 1 81 ? 4.399 -3.604 -20.691 1.00 98.12 81 GLU A N 1
ATOM 624 C CA . GLU A 1 81 ? 3.845 -4.796 -20.053 1.00 98.12 81 GLU A CA 1
ATOM 625 C C . GLU A 1 81 ? 4.018 -4.743 -18.530 1.00 98.12 81 GLU A C 1
ATOM 627 O O . GLU A 1 81 ? 3.048 -4.907 -17.788 1.00 98.12 81 GLU A O 1
ATOM 632 N N . LYS A 1 82 ? 5.223 -4.416 -18.048 1.00 98.00 82 LYS A N 1
ATOM 633 C CA . LYS A 1 82 ? 5.494 -4.230 -16.613 1.00 98.00 82 LYS A CA 1
ATOM 634 C C . LYS A 1 82 ? 4.625 -3.142 -15.994 1.00 98.00 82 LYS A C 1
ATOM 636 O O . LYS A 1 82 ? 4.147 -3.309 -14.874 1.00 98.00 82 LYS A O 1
ATOM 641 N N . LEU A 1 83 ? 4.396 -2.040 -16.709 1.00 98.19 83 LEU A N 1
ATOM 642 C CA . LEU A 1 83 ? 3.510 -0.972 -16.254 1.00 98.19 83 LEU A CA 1
ATOM 643 C C . LEU A 1 83 ? 2.064 -1.465 -16.137 1.00 98.19 83 LEU A C 1
ATOM 645 O O . LEU A 1 83 ? 1.421 -1.199 -15.124 1.00 98.19 83 LEU A O 1
ATOM 649 N N . ALA A 1 84 ? 1.566 -2.202 -17.131 1.00 98.06 84 ALA A N 1
ATOM 650 C CA . ALA A 1 84 ? 0.221 -2.769 -17.103 1.00 98.06 84 ALA A CA 1
ATOM 651 C C 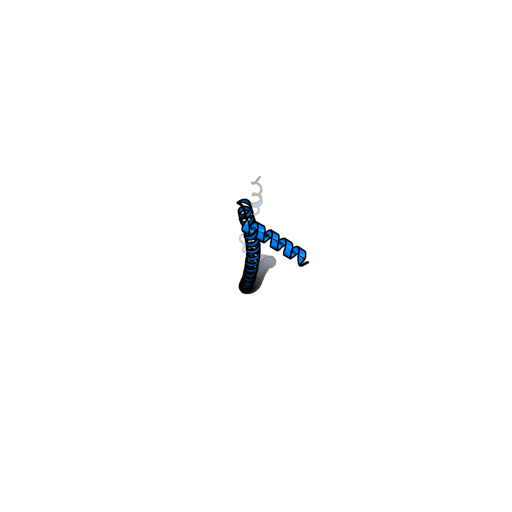. ALA A 1 84 ? 0.049 -3.772 -15.949 1.00 98.06 84 ALA A C 1
ATOM 653 O O . ALA A 1 84 ? -0.940 -3.710 -15.220 1.00 98.06 84 ALA A O 1
ATOM 654 N N . GLN A 1 85 ? 1.039 -4.643 -15.725 1.00 98.06 85 GLN A N 1
ATOM 655 C CA . GLN A 1 85 ? 1.053 -5.571 -14.590 1.00 98.06 85 GLN A CA 1
ATOM 656 C C . GLN A 1 85 ? 1.066 -4.825 -13.249 1.00 98.06 85 GLN A C 1
ATOM 658 O O . GLN A 1 85 ? 0.285 -5.149 -12.357 1.00 98.06 85 GLN A O 1
ATOM 663 N N . ALA A 1 86 ? 1.894 -3.785 -13.113 1.00 98.00 86 ALA A N 1
ATOM 664 C CA . ALA A 1 86 ? 1.952 -2.970 -11.902 1.00 98.00 86 ALA A CA 1
ATOM 665 C C . ALA A 1 86 ? 0.635 -2.223 -11.631 1.00 98.00 86 ALA A C 1
ATOM 667 O O . ALA A 1 86 ? 0.226 -2.097 -10.479 1.00 98.00 86 ALA A O 1
ATOM 668 N N . GLN A 1 87 ? -0.045 -1.742 -12.675 1.00 97.94 87 GLN A N 1
ATOM 669 C CA . GLN A 1 87 ? -1.365 -1.115 -12.555 1.00 97.94 87 GLN A CA 1
ATOM 670 C C . GLN A 1 87 ? -2.433 -2.121 -12.116 1.00 97.94 87 GLN A C 1
ATOM 672 O O . GLN A 1 87 ? -3.185 -1.833 -11.187 1.00 97.94 87 GLN A O 1
ATOM 677 N N . ALA A 1 88 ? -2.459 -3.313 -12.717 1.00 98.12 88 ALA A N 1
ATOM 678 C CA . ALA A 1 88 ? -3.382 -4.373 -12.322 1.00 98.12 88 ALA A CA 1
ATOM 679 C C . ALA A 1 88 ? -3.161 -4.809 -10.863 1.00 98.12 88 ALA A C 1
ATOM 681 O O . ALA A 1 88 ? -4.121 -4.953 -10.106 1.00 98.12 88 ALA A O 1
ATOM 682 N N . GLU A 1 89 ? -1.902 -4.956 -10.444 1.00 98.12 89 GLU A N 1
ATOM 683 C CA . GLU A 1 89 ? -1.567 -5.296 -9.060 1.00 98.12 89 GLU A CA 1
ATOM 684 C C . GLU A 1 89 ? -1.938 -4.164 -8.095 1.00 98.12 89 GLU A C 1
ATOM 686 O O . GLU A 1 89 ? -2.506 -4.422 -7.036 1.00 98.12 89 GLU A O 1
ATOM 691 N N . ARG A 1 90 ? -1.719 -2.897 -8.476 1.00 98.00 90 ARG A N 1
ATOM 692 C CA . ARG A 1 90 ? -2.178 -1.741 -7.692 1.00 98.00 90 ARG A CA 1
ATOM 693 C C . ARG A 1 90 ? -3.682 -1.804 -7.449 1.00 98.00 90 ARG A C 1
ATOM 695 O O . ARG A 1 90 ? -4.125 -1.638 -6.316 1.00 98.00 90 ARG A O 1
ATOM 702 N N . ASP A 1 91 ? -4.464 -2.024 -8.499 1.00 98.06 91 ASP A N 1
ATOM 703 C CA . ASP A 1 91 ? -5.922 -2.047 -8.396 1.00 98.06 91 ASP A CA 1
ATOM 704 C C . ASP A 1 91 ? -6.404 -3.248 -7.570 1.00 98.06 91 ASP A C 1
ATOM 706 O O . ASP A 1 91 ? -7.319 -3.108 -6.755 1.00 98.06 91 ASP A O 1
ATOM 710 N N . ARG A 1 92 ? -5.724 -4.397 -7.681 1.00 98.25 92 ARG A N 1
ATOM 711 C CA . ARG A 1 92 ? -5.955 -5.560 -6.818 1.00 98.25 92 ARG A CA 1
ATOM 712 C C . ARG A 1 92 ? -5.678 -5.249 -5.346 1.00 98.25 92 ARG A C 1
ATOM 714 O O . ARG A 1 92 ? -6.511 -5.565 -4.500 1.00 98.25 92 ARG A O 1
ATOM 721 N N . ILE A 1 93 ? -4.546 -4.612 -5.041 1.00 98.31 93 ILE A N 1
ATOM 722 C CA . ILE A 1 93 ? -4.180 -4.209 -3.675 1.00 98.31 93 ILE A CA 1
ATOM 723 C C . ILE A 1 93 ? -5.215 -3.233 -3.112 1.00 98.31 93 ILE A C 1
ATOM 725 O O . ILE A 1 93 ? -5.638 -3.387 -1.970 1.00 98.31 93 ILE A O 1
ATOM 729 N N . LEU A 1 94 ? -5.660 -2.252 -3.903 1.00 98.38 94 LEU A N 1
ATOM 730 C CA . LEU A 1 94 ? -6.678 -1.293 -3.468 1.00 98.38 94 LEU A CA 1
ATOM 731 C C . LEU A 1 94 ? -8.021 -1.970 -3.176 1.00 98.38 94 LEU A C 1
ATOM 733 O O . LEU A 1 94 ? -8.633 -1.682 -2.148 1.00 98.38 94 LEU A O 1
ATOM 737 N N . ALA A 1 95 ? -8.464 -2.885 -4.041 1.00 98.12 95 ALA A N 1
ATOM 738 C CA . ALA A 1 95 ? -9.691 -3.644 -3.822 1.00 98.12 95 ALA A CA 1
ATOM 739 C C . ALA A 1 95 ? -9.599 -4.523 -2.562 1.00 98.12 95 ALA A C 1
ATOM 741 O O . ALA A 1 95 ? -10.523 -4.530 -1.744 1.00 98.12 95 ALA A O 1
ATOM 742 N N . GLN A 1 96 ? -8.467 -5.207 -2.368 1.00 98.12 96 GLN A N 1
ATOM 743 C CA . GLN A 1 96 ? -8.227 -6.023 -1.180 1.00 98.12 96 GLN A CA 1
ATOM 744 C C . GLN A 1 96 ? -8.215 -5.166 0.089 1.00 98.12 96 GLN A C 1
ATOM 746 O O . GLN A 1 96 ? -8.927 -5.478 1.036 1.00 98.12 96 GLN A O 1
ATOM 751 N N . ALA A 1 97 ? -7.501 -4.038 0.084 1.00 98.06 97 ALA A N 1
ATOM 752 C CA . ALA A 1 97 ? -7.435 -3.129 1.224 1.00 98.06 97 ALA A CA 1
ATOM 753 C C . ALA A 1 97 ? -8.814 -2.571 1.613 1.00 98.06 97 ALA A C 1
ATOM 755 O O . ALA A 1 97 ? -9.115 -2.444 2.798 1.00 98.06 97 ALA A O 1
ATOM 756 N N . GLN A 1 98 ? -9.677 -2.264 0.637 1.00 98.19 98 GLN A N 1
ATOM 757 C CA . GLN A 1 98 ? -11.056 -1.842 0.910 1.00 98.19 98 GLN A CA 1
ATOM 758 C C . GLN A 1 98 ? -11.893 -2.966 1.530 1.00 98.19 98 GLN A C 1
ATOM 760 O O . GLN A 1 98 ? -12.639 -2.720 2.481 1.00 98.19 98 GLN A O 1
ATOM 765 N N . SER A 1 99 ? -11.762 -4.189 1.012 1.00 98.19 99 SER A N 1
ATOM 766 C CA . SER A 1 99 ? -12.435 -5.366 1.566 1.00 98.19 99 SER A CA 1
ATOM 767 C C . SER A 1 99 ? -11.981 -5.642 3.001 1.00 98.19 99 SER A C 1
ATOM 769 O O . SER A 1 99 ? -12.816 -5.807 3.890 1.00 98.19 99 SER A O 1
ATOM 771 N N . ASP A 1 100 ? -10.673 -5.616 3.246 1.00 98.00 100 ASP A N 1
ATOM 772 C CA . ASP A 1 100 ? -10.078 -5.861 4.560 1.00 98.00 100 ASP A CA 1
ATOM 773 C C . ASP A 1 100 ? -10.476 -4.776 5.561 1.00 98.00 100 ASP A C 1
ATOM 775 O O . ASP A 1 100 ? -10.854 -5.085 6.688 1.00 98.00 100 ASP A O 1
ATOM 779 N N . ALA A 1 101 ? -10.478 -3.506 5.146 1.00 98.06 101 ALA A N 1
ATOM 780 C CA . ALA A 1 101 ? -10.936 -2.405 5.987 1.00 98.06 101 ALA A CA 1
ATOM 781 C C . ALA A 1 101 ? -12.414 -2.556 6.378 1.00 98.06 101 ALA A C 1
ATOM 783 O O . ALA A 1 101 ? -12.783 -2.285 7.524 1.00 98.06 101 ALA A O 1
ATOM 784 N N . LYS A 1 102 ? -13.266 -3.009 5.449 1.00 98.00 102 LYS A N 1
ATOM 785 C CA . LYS A 1 102 ? -14.678 -3.280 5.736 1.00 98.00 102 LYS A CA 1
ATOM 786 C C . LYS A 1 102 ? -14.833 -4.450 6.711 1.00 98.00 102 LYS A C 1
ATOM 788 O O . LYS A 1 102 ? -15.542 -4.304 7.703 1.00 98.00 102 LYS A O 1
ATOM 793 N N . ALA A 1 103 ? -14.136 -5.559 6.472 1.00 98.19 103 ALA A N 1
ATOM 794 C CA . ALA A 1 103 ? -14.169 -6.730 7.347 1.00 98.19 103 ALA A CA 1
ATOM 795 C C . ALA A 1 103 ? -13.648 -6.409 8.758 1.00 98.19 103 ALA A C 1
ATOM 797 O O . ALA A 1 103 ? -14.274 -6.780 9.748 1.00 98.19 103 ALA A O 1
ATOM 798 N N . ALA A 1 104 ? -12.550 -5.656 8.864 1.00 98.19 104 ALA A N 1
ATOM 799 C CA . ALA A 1 104 ? -12.004 -5.204 10.141 1.00 98.19 104 ALA A CA 1
ATOM 800 C C . ALA A 1 104 ? -12.987 -4.295 10.887 1.00 98.19 104 ALA A C 1
ATOM 802 O O . ALA A 1 104 ? -13.185 -4.459 12.088 1.00 98.19 104 ALA A O 1
ATOM 803 N N . ARG A 1 105 ? -13.649 -3.368 10.183 1.00 98.00 105 ARG A N 1
ATOM 804 C CA . ARG A 1 105 ? -14.686 -2.518 10.780 1.00 98.00 105 ARG A CA 1
ATOM 805 C C . ARG A 1 105 ? -15.849 -3.344 11.326 1.00 98.00 105 ARG A C 1
ATOM 807 O O . ARG A 1 105 ? -16.296 -3.079 12.436 1.00 98.00 105 ARG A O 1
ATOM 814 N N . GLU A 1 106 ? -16.342 -4.313 10.561 1.00 97.75 106 GLU A N 1
ATOM 815 C CA . GLU A 1 106 ? -17.435 -5.193 10.991 1.00 97.75 106 GLU A CA 1
ATOM 816 C C . GLU A 1 106 ? -17.034 -6.049 12.201 1.00 97.75 106 GLU A C 1
ATOM 818 O O . GLU A 1 106 ? -17.811 -6.162 13.148 1.00 97.75 106 GLU A O 1
ATOM 823 N N . ALA A 1 107 ? -15.809 -6.585 12.215 1.00 98.00 107 ALA A N 1
ATOM 824 C CA . ALA A 1 107 ? -15.275 -7.331 13.353 1.00 98.00 107 ALA A CA 1
ATOM 825 C C . ALA A 1 107 ? -15.173 -6.459 14.614 1.00 98.00 107 ALA A C 1
ATOM 827 O O . ALA A 1 107 ? -15.685 -6.843 15.659 1.00 98.00 107 ALA A O 1
ATOM 828 N N . ILE A 1 108 ? -14.605 -5.253 14.498 1.00 98.12 108 ILE A N 1
ATOM 829 C CA . ILE A 1 108 ? -14.485 -4.311 15.620 1.00 98.12 108 ILE A CA 1
ATOM 830 C C . ILE A 1 108 ? -15.861 -3.941 16.179 1.00 98.12 108 ILE A C 1
ATOM 832 O O . ILE A 1 108 ? -16.031 -3.909 17.392 1.00 98.12 108 ILE A O 1
ATOM 836 N N . LEU A 1 109 ? -16.850 -3.667 15.322 1.00 97.81 109 LEU A N 1
ATOM 837 C CA . LEU A 1 109 ? -18.204 -3.348 15.784 1.00 97.81 109 LEU A CA 1
ATOM 838 C C . LEU A 1 109 ? -18.827 -4.520 16.546 1.00 97.81 109 LEU A C 1
ATOM 840 O O . LEU A 1 109 ? -19.378 -4.319 17.622 1.00 97.81 109 LEU A O 1
ATOM 844 N N . LYS A 1 110 ? -18.674 -5.744 16.033 1.00 97.75 110 LYS A N 1
ATOM 845 C CA . LYS A 1 110 ? -19.165 -6.950 16.705 1.00 97.75 110 LYS A CA 1
ATOM 846 C C . LYS A 1 110 ? -18.492 -7.173 18.063 1.00 97.75 110 LYS A C 1
ATOM 848 O O . LYS A 1 110 ? -19.166 -7.548 19.021 1.00 97.75 110 LYS A O 1
ATOM 853 N N . ASP A 1 111 ? -17.185 -6.946 18.146 1.00 97.69 111 ASP A N 1
ATOM 854 C CA . ASP A 1 111 ? -16.431 -7.078 19.392 1.00 97.69 111 ASP A CA 1
ATOM 855 C C . ASP A 1 111 ? -16.849 -6.006 20.408 1.00 97.69 111 ASP A C 1
ATOM 857 O O . ASP A 1 111 ? -17.033 -6.313 21.584 1.00 97.69 111 ASP A O 1
ATOM 861 N N . ILE A 1 112 ? -17.077 -4.767 19.953 1.00 97.75 112 ILE A N 1
ATOM 862 C CA . ILE A 1 112 ? -17.611 -3.684 20.789 1.00 97.75 112 ILE A CA 1
ATOM 863 C C . ILE A 1 112 ? -18.996 -4.048 21.327 1.00 97.75 112 ILE A C 1
ATOM 865 O O . ILE A 1 112 ? -19.227 -3.897 22.524 1.00 97.75 112 ILE A O 1
ATOM 869 N N . ASP A 1 113 ? -19.902 -4.554 20.489 1.00 97.44 113 ASP A N 1
ATOM 870 C CA . ASP A 1 113 ? -21.248 -4.945 20.925 1.00 97.44 113 ASP A CA 1
ATOM 871 C C . ASP A 1 113 ? -21.194 -6.055 21.989 1.00 97.44 113 ASP A C 1
ATOM 873 O O . ASP A 1 113 ? -21.910 -6.003 22.993 1.00 97.44 113 ASP A O 1
ATOM 877 N N . ALA A 1 114 ? -20.305 -7.038 21.809 1.00 97.56 114 ALA A N 1
ATOM 878 C CA . ALA A 1 114 ? -20.086 -8.100 22.787 1.00 97.56 114 ALA A CA 1
ATOM 879 C C . ALA A 1 114 ? -19.509 -7.566 24.111 1.00 97.56 114 ALA A C 1
ATOM 881 O O . ALA A 1 114 ? -19.957 -7.971 25.188 1.00 97.56 114 ALA A O 1
ATOM 882 N N . GLU A 1 115 ? -18.549 -6.641 24.047 1.00 97.69 115 GLU A N 1
ATOM 883 C CA . GLU A 1 115 ? -17.942 -6.042 25.237 1.00 97.69 115 GLU A CA 1
ATOM 884 C C . GLU A 1 115 ? -18.933 -5.134 25.979 1.00 97.69 115 GLU A C 1
ATOM 886 O O . GLU A 1 115 ? -18.993 -5.171 27.206 1.00 97.69 115 GLU A O 1
ATOM 891 N N . ILE A 1 116 ? -19.779 -4.384 25.260 1.00 98.00 116 ILE A N 1
ATOM 892 C CA . ILE A 1 116 ? -20.869 -3.595 25.854 1.00 98.00 116 ILE A CA 1
ATOM 893 C C . ILE A 1 116 ? -21.846 -4.512 26.589 1.00 98.00 116 ILE A C 1
ATOM 895 O O . ILE A 1 116 ? -22.183 -4.231 27.739 1.00 98.00 116 ILE A O 1
ATOM 899 N N . ALA A 1 117 ? -22.277 -5.615 25.970 1.00 97.38 117 ALA A N 1
ATOM 900 C CA . ALA A 1 117 ? -23.189 -6.563 26.609 1.00 97.38 117 ALA A CA 1
ATOM 901 C C . ALA A 1 117 ? -22.576 -7.171 27.883 1.00 97.38 117 ALA A C 1
ATOM 903 O O . ALA A 1 117 ? -23.240 -7.282 28.915 1.00 97.38 117 ALA A O 1
ATOM 904 N N . LYS A 1 118 ? -21.284 -7.511 27.839 1.00 97.94 118 LYS A N 1
ATOM 905 C CA . LYS A 1 118 ? -20.543 -8.016 28.999 1.00 97.94 118 LYS A CA 1
ATOM 906 C C . LYS A 1 118 ? -20.415 -6.966 30.103 1.00 97.94 118 LYS A C 1
ATOM 908 O O . LYS A 1 118 ? -20.589 -7.297 31.274 1.00 97.94 118 LYS A O 1
ATOM 913 N N . LEU A 1 119 ? -20.138 -5.713 29.743 1.00 97.88 119 LEU A N 1
ATOM 914 C CA . LEU A 1 119 ? -20.041 -4.601 30.68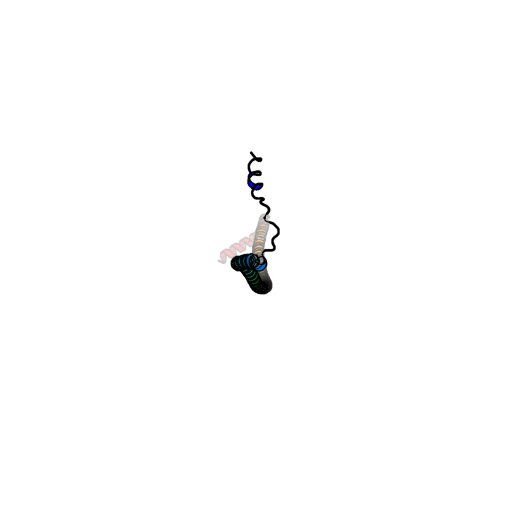7 1.00 97.88 119 LEU A CA 1
ATOM 915 C C . LEU A 1 119 ? -21.389 -4.314 31.358 1.00 97.88 119 LEU A C 1
ATOM 917 O O . LEU A 1 119 ? -21.428 -4.085 32.563 1.00 97.88 119 LEU A O 1
ATOM 921 N N . GLN A 1 120 ? -22.489 -4.368 30.603 1.00 97.69 120 GLN A N 1
ATOM 922 C CA . GLN A 1 120 ? -23.843 -4.228 31.144 1.00 97.69 120 GLN A CA 1
ATOM 923 C C . GLN A 1 120 ? -24.165 -5.348 32.134 1.00 97.69 120 GLN A C 1
ATOM 925 O O . GLN A 1 120 ? -24.556 -5.054 33.260 1.00 97.69 120 GLN A O 1
ATOM 930 N N . ALA A 1 121 ? -23.919 -6.608 31.764 1.00 97.44 121 ALA A N 1
ATOM 931 C CA . ALA A 1 121 ? -24.153 -7.748 32.649 1.00 97.44 121 ALA A CA 1
ATOM 932 C C . ALA A 1 121 ? -23.315 -7.667 33.939 1.00 97.44 121 ALA A C 1
ATOM 934 O O . ALA A 1 121 ? -23.826 -7.908 35.031 1.00 97.44 121 ALA A O 1
ATOM 935 N N . ALA A 1 122 ? -22.039 -7.281 33.829 1.00 97.62 122 ALA A N 1
ATOM 936 C CA . ALA A 1 122 ? -21.181 -7.062 34.992 1.00 97.62 122 ALA A CA 1
ATOM 937 C C . ALA A 1 122 ? -21.693 -5.908 35.872 1.00 97.62 122 ALA A C 1
ATOM 939 O O . ALA A 1 122 ? -21.701 -6.028 37.094 1.00 97.62 122 ALA A O 1
ATOM 940 N N . GLY A 1 123 ? -22.158 -4.813 35.263 1.00 97.81 123 GLY A N 1
ATOM 941 C CA . GLY A 1 123 ? -22.748 -3.682 35.977 1.00 97.81 123 GLY A CA 1
ATOM 942 C C . GLY A 1 123 ? -24.037 -4.048 36.715 1.00 97.81 123 GLY A C 1
ATOM 943 O O . GLY A 1 123 ? -24.205 -3.666 37.868 1.00 97.81 123 GLY A O 1
ATOM 944 N N . GLU A 1 124 ? -24.928 -4.821 36.093 1.00 97.19 124 GLU A N 1
ATOM 945 C CA . GLU A 1 124 ? -26.151 -5.320 36.737 1.00 97.19 124 GLU A CA 1
ATOM 946 C C . GLU A 1 124 ? -25.835 -6.240 37.922 1.00 97.19 124 GLU A C 1
ATOM 948 O O . GLU A 1 124 ? -26.445 -6.111 38.986 1.00 97.19 124 GLU A O 1
ATOM 953 N N . GLN A 1 125 ? -24.846 -7.124 37.767 1.00 97.31 125 GLN A N 1
ATOM 954 C CA . GLN A 1 125 ? -24.385 -7.996 38.845 1.00 97.31 125 GLN A CA 1
ATOM 955 C C . GLN A 1 125 ? -23.789 -7.198 40.016 1.00 97.31 125 GLN A C 1
ATOM 957 O O . GLN A 1 125 ? -24.101 -7.495 41.169 1.00 97.31 125 GLN A O 1
ATOM 962 N N . GLU A 1 126 ? -22.967 -6.185 39.732 1.00 97.44 126 GLU A N 1
ATOM 963 C CA . GLU A 1 126 ? -22.356 -5.313 40.745 1.00 97.44 126 GLU A CA 1
ATOM 964 C C . GLU A 1 126 ? -23.409 -4.476 41.486 1.00 97.44 126 GLU A C 1
ATOM 966 O O . GLU A 1 126 ? -23.365 -4.335 42.706 1.00 97.44 126 GLU A O 1
ATOM 971 N N . ILE A 1 127 ? -24.409 -3.954 40.770 1.00 97.19 127 ILE A N 1
ATOM 972 C CA . ILE A 1 127 ? -25.530 -3.243 41.398 1.00 97.19 127 ILE A CA 1
ATOM 973 C C . ILE A 1 127 ? -26.298 -4.184 42.331 1.00 97.19 127 ILE A C 1
ATOM 975 O O . ILE A 1 127 ? -26.645 -3.783 43.442 1.00 97.19 127 ILE A O 1
ATOM 979 N N . GLY A 1 128 ? -26.559 -5.423 41.906 1.00 96.88 128 GLY A N 1
ATOM 980 C CA . GLY A 1 128 ? -27.242 -6.419 42.732 1.00 96.88 128 GLY A CA 1
ATOM 981 C C . GLY A 1 128 ? -26.469 -6.759 44.010 1.00 96.88 128 GLY A C 1
ATOM 982 O O . GLY A 1 128 ? -27.040 -6.726 45.103 1.00 96.88 128 GLY A O 1
ATOM 983 N N . SER A 1 129 ? -25.164 -7.019 43.897 1.00 97.31 129 SER A N 1
ATOM 984 C CA . SER A 1 129 ? -24.313 -7.342 45.050 1.00 97.31 129 SER A CA 1
ATOM 985 C C . SER A 1 129 ? -24.200 -6.170 46.034 1.00 97.31 129 SER A C 1
ATOM 987 O O . SER A 1 129 ? -24.290 -6.368 47.250 1.00 97.31 129 SER A O 1
ATOM 989 N N . GLU A 1 130 ? -24.078 -4.937 45.537 1.00 96.81 130 GLU A N 1
ATOM 990 C CA . GLU A 1 130 ? -24.053 -3.739 46.378 1.00 96.81 130 GLU A CA 1
ATOM 991 C C . GLU A 1 130 ? -25.406 -3.463 47.038 1.00 96.81 130 GLU A C 1
ATOM 993 O O . GLU A 1 130 ? -25.445 -3.096 48.213 1.00 96.81 130 GLU A O 1
ATOM 998 N N . GLN A 1 131 ? -26.531 -3.699 46.354 1.00 97.00 131 GLN A N 1
ATOM 999 C CA . GLN A 1 131 ? -27.857 -3.595 46.973 1.00 97.00 131 GLN A CA 1
ATOM 1000 C C . GLN A 1 131 ? -28.010 -4.565 48.148 1.00 97.00 131 GLN A C 1
ATOM 1002 O O . GLN A 1 131 ? -28.439 -4.151 49.227 1.00 97.00 131 GLN A O 1
ATOM 1007 N N . GLU A 1 132 ? -27.625 -5.832 47.978 1.00 96.56 132 GLU A N 1
ATOM 1008 C CA . GLU A 1 132 ? -27.647 -6.815 49.067 1.00 96.56 132 GLU A CA 1
ATOM 1009 C C . GLU A 1 132 ? -26.741 -6.394 50.230 1.00 96.56 132 GLU A C 1
ATOM 1011 O O . GLU A 1 132 ? -27.149 -6.456 51.398 1.00 96.56 132 GLU A O 1
ATOM 1016 N N . ARG A 1 133 ? -25.539 -5.890 49.924 1.00 97.38 133 ARG A N 1
ATOM 1017 C CA . ARG A 1 133 ? -24.600 -5.383 50.930 1.00 97.38 133 ARG A CA 1
ATOM 1018 C C . ARG A 1 133 ? -25.187 -4.208 51.711 1.00 97.38 133 ARG A C 1
ATOM 1020 O O . ARG A 1 133 ? -25.135 -4.217 52.942 1.00 97.38 133 ARG A O 1
ATOM 1027 N N . ILE A 1 134 ? -25.786 -3.236 51.021 1.00 97.00 134 ILE A N 1
ATOM 1028 C CA . ILE A 1 134 ? -26.435 -2.068 51.631 1.00 97.00 134 ILE A CA 1
ATOM 1029 C C . ILE A 1 134 ? -27.612 -2.504 52.507 1.00 97.00 134 ILE A C 1
ATOM 1031 O O . ILE A 1 134 ? -27.737 -2.029 53.634 1.00 97.00 134 ILE A O 1
ATOM 1035 N N . ILE A 1 135 ? -28.452 -3.434 52.042 1.00 96.69 135 ILE A N 1
ATOM 1036 C CA . ILE A 1 135 ? -29.580 -3.954 52.830 1.00 96.69 135 ILE A CA 1
ATOM 1037 C C . ILE A 1 135 ? -29.078 -4.634 54.109 1.00 96.69 135 ILE A C 1
ATOM 1039 O O . ILE A 1 135 ? -29.638 -4.407 55.185 1.00 96.69 135 ILE A O 1
ATOM 1043 N N . SER A 1 136 ? -28.017 -5.439 54.017 1.00 96.81 136 SER A N 1
ATOM 1044 C CA . SER A 1 136 ? -27.415 -6.088 55.185 1.00 96.81 136 SER A CA 1
ATOM 1045 C C . SER A 1 136 ? -26.869 -5.063 56.182 1.00 96.81 136 SER A C 1
ATOM 1047 O O . SER A 1 136 ? -27.146 -5.158 57.378 1.00 96.81 136 SER A O 1
ATOM 1049 N N . GLN A 1 137 ? -26.140 -4.053 55.698 1.00 96.44 137 GLN A N 1
ATOM 1050 C CA . GLN A 1 137 ? -25.608 -2.970 56.530 1.00 96.44 137 GLN A CA 1
ATOM 1051 C C . GLN A 1 137 ? -26.722 -2.150 57.191 1.00 96.44 137 GLN A C 1
ATOM 1053 O O . GLN A 1 137 ? -26.637 -1.844 58.380 1.00 96.44 137 GLN A O 1
ATOM 1058 N N . LEU A 1 138 ? -27.792 -1.835 56.456 1.00 96.69 138 LEU A N 1
ATOM 1059 C CA . LEU A 1 138 ? -28.939 -1.105 56.988 1.00 96.69 138 LEU A CA 1
ATOM 1060 C C . LEU A 1 138 ? -29.654 -1.911 58.075 1.00 96.69 138 LEU A C 1
ATOM 1062 O O . LEU A 1 138 ? -29.990 -1.363 59.122 1.00 96.69 138 LEU A O 1
ATOM 1066 N N . ARG A 1 139 ? -29.857 -3.218 57.862 1.00 95.94 139 ARG A N 1
ATOM 1067 C CA . ARG A 1 139 ? -30.463 -4.099 58.869 1.00 95.94 139 ARG A CA 1
ATOM 1068 C C . ARG A 1 139 ? -29.635 -4.115 60.152 1.00 95.94 139 ARG A C 1
ATOM 1070 O O . ARG A 1 139 ? -30.216 -3.992 61.225 1.00 95.94 139 ARG A O 1
ATOM 1077 N N . GLN A 1 140 ? -28.311 -4.213 60.036 1.00 96.56 140 GLN A N 1
ATOM 1078 C CA . GLN A 1 140 ? -27.401 -4.149 61.180 1.00 96.56 140 GLN A CA 1
ATOM 1079 C C . GLN A 1 140 ? -27.569 -2.827 61.944 1.00 96.56 140 GLN A C 1
ATOM 1081 O O . GLN A 1 140 ? -27.858 -2.846 63.135 1.00 96.56 140 GLN A O 1
ATOM 1086 N N . GLN A 1 141 ? -27.520 -1.687 61.246 1.00 96.06 141 GLN A N 1
ATOM 1087 C CA . GLN A 1 141 ? -27.687 -0.365 61.865 1.00 96.06 141 GLN A CA 1
ATOM 1088 C C . GLN A 1 141 ? -29.051 -0.183 62.544 1.00 96.06 141 GLN A C 1
ATOM 1090 O O . GLN A 1 141 ? -29.137 0.436 63.604 1.00 96.06 141 GLN A O 1
ATOM 1095 N N . VAL A 1 142 ? -30.127 -0.707 61.948 1.00 96.44 142 VAL A N 1
ATOM 1096 C CA . VAL A 1 142 ? -31.472 -0.648 62.538 1.00 96.44 142 VAL A CA 1
ATOM 1097 C C . VAL A 1 142 ? -31.544 -1.490 63.809 1.00 96.44 142 VAL A C 1
ATOM 1099 O O . VAL A 1 142 ? -32.107 -1.026 64.798 1.00 96.44 142 VAL A O 1
ATOM 1102 N N . VAL A 1 143 ? -30.965 -2.694 63.803 1.00 96.31 143 VAL A N 1
ATOM 1103 C CA . VAL A 1 143 ? -30.898 -3.559 64.991 1.00 96.31 143 VAL A CA 1
ATOM 1104 C C . VAL A 1 143 ? -30.083 -2.889 66.094 1.00 96.31 143 VAL A C 1
ATOM 1106 O O . VAL A 1 143 ? -30.570 -2.783 67.217 1.00 96.31 143 VAL A O 1
ATOM 1109 N N . ASP A 1 144 ? -28.902 -2.362 65.770 1.00 96.06 144 ASP A N 1
ATOM 1110 C CA . ASP A 1 144 ? -28.032 -1.681 66.733 1.00 96.06 144 ASP A CA 1
ATOM 1111 C C . ASP A 1 144 ? -28.741 -0.473 67.364 1.00 96.06 144 ASP A C 1
ATOM 1113 O O . ASP A 1 144 ? -28.722 -0.296 68.584 1.00 96.06 144 ASP A O 1
ATOM 1117 N N . LYS A 1 145 ? -29.445 0.328 66.550 1.00 95.88 145 LYS A N 1
ATOM 1118 C CA . LYS A 1 145 ? -30.230 1.467 67.037 1.00 95.88 145 LYS A CA 1
ATOM 1119 C C . LYS A 1 145 ? -31.421 1.031 67.893 1.00 95.88 145 LYS A C 1
ATOM 1121 O O . LYS A 1 145 ? -31.660 1.633 68.933 1.00 95.88 145 LYS A O 1
ATOM 1126 N N . ALA A 1 146 ? -32.145 -0.017 67.497 1.00 94.50 146 ALA A N 1
ATOM 1127 C CA . ALA A 1 146 ? -33.273 -0.535 68.268 1.00 94.50 146 ALA A CA 1
ATOM 1128 C C . ALA A 1 146 ? -32.833 -1.083 69.636 1.00 94.50 146 ALA A C 1
ATOM 1130 O O . ALA A 1 146 ? -33.510 -0.843 70.634 1.00 94.50 146 ALA A O 1
ATOM 1131 N N . ILE A 1 147 ? -31.686 -1.771 69.700 1.00 94.19 147 ILE A N 1
ATOM 1132 C CA . ILE A 1 147 ? -31.097 -2.245 70.960 1.00 94.19 147 ILE A CA 1
ATOM 1133 C C . ILE A 1 147 ? -30.681 -1.054 71.829 1.00 94.19 147 ILE A C 1
ATOM 1135 O O . ILE A 1 147 ? -30.976 -1.048 73.025 1.00 94.19 147 ILE A O 1
ATOM 1139 N N . ALA A 1 148 ? -30.041 -0.036 71.247 1.00 93.44 148 ALA A N 1
ATOM 1140 C CA . ALA A 1 148 ? -29.655 1.174 71.968 1.00 93.44 148 ALA A CA 1
ATOM 1141 C C . ALA A 1 148 ? -30.874 1.925 72.540 1.00 93.44 148 ALA A C 1
ATOM 1143 O O . ALA A 1 148 ? -30.874 2.284 73.717 1.00 93.44 148 ALA A O 1
ATOM 1144 N N . ASP A 1 149 ? -31.934 2.098 71.745 1.00 92.25 149 ASP A N 1
ATOM 1145 C CA . ASP A 1 149 ? -33.182 2.742 72.172 1.00 92.25 149 ASP A CA 1
ATOM 1146 C C . ASP A 1 149 ? -33.897 1.929 73.267 1.00 92.25 149 ASP A C 1
ATOM 1148 O O . ASP A 1 149 ? -34.359 2.500 74.259 1.00 92.25 149 ASP A O 1
ATOM 1152 N N . ALA A 1 150 ? -33.951 0.597 73.135 1.00 89.31 150 ALA A N 1
ATOM 1153 C CA . ALA A 1 150 ? -34.509 -0.287 74.159 1.00 89.31 150 ALA A CA 1
ATOM 1154 C C . ALA A 1 150 ? -33.711 -0.204 75.468 1.00 89.31 150 ALA A C 1
ATOM 1156 O O . ALA A 1 150 ? -34.296 -0.047 76.539 1.00 89.31 150 ALA A O 1
ATOM 1157 N N . SER A 1 151 ? -32.379 -0.231 75.385 1.00 88.12 151 SER A N 1
ATOM 1158 C CA . SER A 1 151 ? -31.484 -0.107 76.545 1.00 88.12 151 SER A CA 1
ATOM 1159 C C . SER A 1 151 ? -31.684 1.234 77.253 1.00 88.12 151 SER A C 1
ATOM 1161 O O . SER A 1 151 ? -31.883 1.265 78.465 1.00 88.12 151 SER A O 1
ATOM 1163 N N . ALA A 1 152 ? -31.763 2.331 76.495 1.00 88.19 152 ALA A N 1
ATOM 1164 C CA . ALA A 1 152 ? -32.044 3.658 77.034 1.00 88.19 152 ALA A CA 1
ATOM 1165 C C . ALA A 1 152 ? -33.445 3.768 77.670 1.00 88.19 152 ALA A C 1
ATOM 1167 O O . ALA A 1 152 ? -33.631 4.521 78.627 1.00 88.19 152 ALA A O 1
ATOM 1168 N N . TYR A 1 153 ? -34.448 3.041 77.160 1.00 84.06 153 TYR A N 1
ATOM 1169 C CA . TYR A 1 153 ? -35.772 2.961 77.785 1.00 84.06 153 TYR A CA 1
ATOM 1170 C C . TYR A 1 153 ? -35.716 2.235 79.135 1.00 84.06 153 TYR A C 1
ATOM 1172 O O . TYR A 1 153 ? -36.274 2.732 80.112 1.00 84.06 153 TYR A O 1
ATOM 1180 N N . PHE A 1 154 ? -34.998 1.110 79.212 1.00 79.62 154 PHE A N 1
ATOM 1181 C CA . PHE A 1 154 ? -34.807 0.375 80.464 1.00 79.62 154 PHE A CA 1
ATOM 1182 C C . PHE A 1 154 ? -34.017 1.183 81.510 1.00 79.62 154 PHE A C 1
ATOM 1184 O O . PHE A 1 154 ? -34.376 1.160 82.686 1.00 79.62 154 PHE A O 1
ATOM 1191 N N . GLU A 1 155 ? -33.008 1.960 81.099 1.00 80.12 155 GLU A N 1
ATOM 1192 C CA . GLU A 1 155 ? -32.232 2.840 81.991 1.00 80.12 155 GLU A CA 1
ATOM 1193 C C . GLU A 1 155 ? -33.051 4.000 82.582 1.00 80.12 155 GLU A C 1
ATOM 1195 O O . GLU A 1 155 ? -32.771 4.451 83.693 1.00 80.12 155 GLU A O 1
ATOM 1200 N N . ARG A 1 156 ? -34.090 4.479 81.881 1.00 79.44 156 ARG A N 1
ATOM 1201 C CA . ARG A 1 156 ? -34.984 5.550 82.370 1.00 79.44 156 ARG A CA 1
ATOM 1202 C C . ARG A 1 156 ? -35.972 5.088 83.450 1.00 79.44 156 ARG A C 1
ATOM 1204 O O . ARG A 1 156 ? -36.663 5.931 84.018 1.00 79.44 156 ARG A O 1
ATOM 1211 N N . GLY A 1 157 ? -35.998 3.791 83.760 1.00 67.50 157 GLY A N 1
ATOM 1212 C CA . GLY A 1 157 ? -36.792 3.197 84.833 1.00 67.50 157 GLY A CA 1
ATOM 1213 C C . GLY A 1 157 ? -38.052 2.491 84.329 1.00 67.50 157 GLY A C 1
ATOM 1214 O O . GLY A 1 157 ? -38.925 3.097 83.709 1.00 67.50 157 GLY A O 1
ATOM 1215 N N . LEU A 1 158 ? -38.154 1.194 84.634 1.00 69.00 158 LEU A N 1
ATOM 1216 C CA . LEU A 1 158 ? -39.350 0.373 84.427 1.00 69.00 158 LEU A CA 1
ATOM 1217 C C . LEU A 1 158 ? -40.406 0.678 85.497 1.00 69.00 158 LEU A C 1
ATOM 1219 O O . LEU A 1 158 ? -40.070 0.916 86.656 1.00 69.00 158 LEU A O 1
ATOM 1223 N N . SER A 1 159 ? -41.690 0.624 85.136 1.00 76.69 159 SER A N 1
ATOM 1224 C CA . SER A 1 159 ? -42.755 0.691 86.138 1.00 76.69 159 SER A CA 1
ATOM 1225 C C . SER A 1 159 ? -42.782 -0.591 86.980 1.00 76.69 159 SER A C 1
ATOM 1227 O O . SER A 1 159 ? -42.581 -1.695 86.472 1.00 76.69 159 SER A O 1
ATOM 1229 N N . GLU A 1 160 ? -43.069 -0.446 88.274 1.00 76.25 160 GLU A N 1
ATOM 1230 C CA . GLU A 1 160 ? -43.069 -1.536 89.265 1.00 76.25 160 GLU A CA 1
ATOM 1231 C C . GLU A 1 160 ? -43.990 -2.709 88.858 1.00 76.25 160 GLU A C 1
ATOM 1233 O O . GLU A 1 160 ? -43.666 -3.876 89.068 1.00 76.25 160 GLU A O 1
ATOM 1238 N N . HIS A 1 161 ? -45.090 -2.408 88.155 1.00 75.94 161 HIS A N 1
ATOM 1239 C CA . HIS A 1 161 ? -46.017 -3.399 87.598 1.00 75.94 161 HIS A CA 1
ATOM 1240 C C . HIS A 1 161 ? -45.400 -4.260 86.479 1.00 75.94 161 HIS A C 1
ATOM 1242 O O . HIS A 1 161 ? -45.597 -5.474 86.453 1.00 75.94 161 HIS A O 1
ATOM 1248 N N . VAL A 1 162 ? -44.631 -3.655 85.566 1.00 76.81 162 VAL A N 1
ATOM 1249 C CA . VAL A 1 162 ? -43.961 -4.381 84.469 1.00 76.81 162 VAL A CA 1
ATOM 1250 C C . VAL A 1 162 ? -42.819 -5.238 85.016 1.00 76.81 162 VAL A C 1
ATOM 1252 O O . VAL A 1 162 ? -42.581 -6.340 84.527 1.00 76.81 162 VAL A O 1
ATOM 1255 N N . GLN A 1 163 ? -42.141 -4.768 86.064 1.00 76.94 163 GLN A N 1
ATOM 1256 C CA . GLN A 1 163 ? -41.058 -5.502 86.712 1.00 76.94 163 GLN A CA 1
ATOM 1257 C C . GLN A 1 163 ? -41.557 -6.786 87.396 1.00 76.94 163 GLN A C 1
ATOM 1259 O O . GLN A 1 163 ? -40.953 -7.839 87.204 1.00 76.94 163 GLN A O 1
ATOM 1264 N N . GLN A 1 164 ? -42.687 -6.733 88.114 1.00 80.75 164 GLN A N 1
ATOM 1265 C CA . GLN A 1 164 ? -43.317 -7.930 88.694 1.00 80.75 164 GLN A CA 1
ATOM 1266 C C . GLN A 1 164 ? -43.774 -8.925 87.616 1.00 80.75 164 GLN A C 1
ATOM 1268 O O . GLN A 1 164 ? -43.451 -10.106 87.703 1.00 80.75 164 GLN A O 1
ATOM 1273 N N . GLN A 1 165 ? -44.419 -8.449 86.543 1.00 82.44 165 GLN A N 1
ATOM 1274 C CA . GLN A 1 165 ? -44.833 -9.310 85.426 1.00 82.44 165 GLN A CA 1
ATOM 1275 C C . GLN A 1 165 ? -43.660 -10.016 84.730 1.00 82.44 165 GLN A C 1
ATOM 1277 O O . GLN A 1 165 ? -43.808 -11.149 84.272 1.00 82.44 165 GLN A O 1
ATOM 1282 N N . LEU A 1 166 ? -42.499 -9.360 84.617 1.00 81.06 166 LEU A N 1
ATOM 1283 C CA . LEU A 1 166 ? -41.296 -9.974 84.045 1.00 81.06 166 LEU A CA 1
ATOM 1284 C C . LEU A 1 166 ? -40.713 -11.065 84.954 1.00 81.06 166 LEU A C 1
ATOM 1286 O O . LEU A 1 166 ? -40.238 -12.084 84.447 1.00 81.06 166 LEU A O 1
ATOM 1290 N N . VAL A 1 167 ? -40.761 -10.873 86.276 1.00 82.94 167 VAL A N 1
ATOM 1291 C CA . VAL A 1 167 ? -40.338 -11.879 87.266 1.00 82.94 167 VAL A CA 1
ATOM 1292 C C . VAL A 1 167 ? -41.254 -13.100 87.219 1.00 82.94 167 VAL A C 1
ATOM 1294 O O . VAL A 1 167 ? -40.759 -14.217 87.094 1.00 82.94 167 VAL A O 1
ATOM 1297 N N . ASP A 1 168 ? -42.573 -12.903 87.213 1.00 84.38 168 ASP A N 1
ATOM 1298 C CA . ASP A 1 168 ? -43.531 -14.014 87.143 1.00 84.38 168 ASP A CA 1
ATOM 1299 C C . ASP A 1 168 ? -43.348 -14.832 85.850 1.00 84.38 168 ASP A C 1
ATOM 1301 O O . ASP A 1 168 ? -43.262 -16.057 85.888 1.00 84.38 168 ASP A O 1
ATOM 1305 N N . ARG A 1 169 ? -43.158 -14.164 84.700 1.00 83.38 169 ARG A N 1
ATOM 1306 C CA . ARG A 1 169 ? -42.878 -14.839 83.417 1.00 83.38 169 ARG A CA 1
ATOM 1307 C C . ARG A 1 169 ? -41.562 -15.610 83.383 1.00 83.38 169 ARG A C 1
ATOM 1309 O O . ARG A 1 169 ? -41.474 -16.620 82.690 1.00 83.38 169 ARG A O 1
ATOM 1316 N N . SER A 1 170 ? -40.518 -15.104 84.036 1.00 83.00 170 SER A N 1
ATOM 1317 C CA . SER A 1 170 ? -39.221 -15.790 84.061 1.00 83.00 170 SER A CA 1
ATOM 1318 C C . SER A 1 170 ? -39.258 -17.014 84.974 1.00 83.00 170 SER A C 1
ATOM 1320 O O . SER A 1 170 ? -38.662 -18.033 84.632 1.00 83.00 170 SER A O 1
ATOM 1322 N N . ILE A 1 171 ? -40.030 -16.961 86.061 1.00 85.56 171 ILE A N 1
ATOM 1323 C CA . ILE A 1 171 ? -40.335 -18.132 86.890 1.00 85.56 171 ILE A CA 1
ATOM 1324 C C . ILE A 1 171 ? -41.138 -19.172 86.090 1.00 85.56 171 ILE A C 1
ATOM 1326 O O . ILE A 1 171 ? -40.781 -20.351 86.112 1.00 85.56 171 ILE A O 1
ATOM 1330 N N . ASP A 1 172 ? -42.154 -18.756 85.330 1.00 88.25 172 ASP A N 1
ATOM 1331 C CA . ASP A 1 172 ? -42.941 -19.656 84.469 1.00 88.25 172 ASP A CA 1
ATOM 1332 C C . ASP A 1 172 ? -42.090 -20.327 83.376 1.00 88.25 172 ASP A C 1
ATOM 1334 O O . ASP A 1 172 ? -42.227 -21.520 83.132 1.00 88.25 172 ASP A O 1
ATOM 1338 N N . LEU A 1 173 ? -41.175 -19.595 82.728 1.00 85.62 173 LEU A N 1
ATOM 1339 C CA . LEU A 1 173 ? -40.291 -20.163 81.699 1.00 85.62 173 LEU A CA 1
ATOM 1340 C C . LEU A 1 173 ? -39.326 -21.213 82.262 1.00 85.62 173 LEU A C 1
ATOM 1342 O O . LEU A 1 173 ? -39.136 -22.248 81.637 1.00 85.62 173 LEU A O 1
ATOM 1346 N N . ILE A 1 174 ? -38.749 -20.964 83.440 1.00 83.38 174 ILE A N 1
ATOM 1347 C CA . ILE A 1 174 ? -37.813 -21.893 84.098 1.00 83.38 174 ILE A CA 1
ATOM 1348 C C . ILE A 1 174 ? -38.539 -23.125 84.657 1.00 83.38 174 ILE A C 1
ATOM 1350 O O . ILE A 1 174 ? -37.931 -24.175 84.822 1.00 83.38 174 ILE A O 1
ATOM 1354 N N . SER A 1 175 ? -39.831 -23.006 84.966 1.00 77.50 175 SER A N 1
ATOM 1355 C CA . SER A 1 175 ? -40.658 -24.125 85.435 1.00 77.50 175 SER A CA 1
ATOM 1356 C C . SER A 1 175 ? -41.359 -24.895 84.308 1.00 77.50 175 SER A C 1
ATOM 1358 O O . SER A 1 175 ? -41.913 -25.964 84.566 1.00 77.50 175 SER A O 1
ATOM 1360 N N . ALA A 1 176 ? -41.330 -24.373 83.076 1.00 69.19 176 ALA A N 1
ATOM 1361 C CA . ALA A 1 176 ? -41.842 -25.020 81.867 1.00 69.19 176 ALA A CA 1
ATOM 1362 C C . ALA A 1 176 ? -40.775 -25.820 81.087 1.00 69.19 176 ALA A C 1
ATOM 1364 O O . ALA A 1 176 ? -41.128 -26.503 80.121 1.00 69.19 176 ALA A O 1
ATOM 1365 N N . GLU A 1 177 ? -39.507 -25.740 81.499 1.00 50.00 177 GLU A N 1
ATOM 1366 C CA . GLU A 1 177 ? -38.382 -26.568 81.033 1.00 50.00 177 GLU A CA 1
ATOM 1367 C C . GLU A 1 177 ? -38.099 -27.704 82.033 1.00 50.00 177 GLU A C 1
ATOM 1369 O O . GLU A 1 177 ? -37.852 -28.844 81.574 1.00 50.00 177 GLU A O 1
#

pLDDT: mean 84.95, std 18.42, range [35.16, 98.38]

Secondary structure (DSSP, 8-state):
--SSSSSTTSS----------TTHHHHHHHHHHHHHHHHHHHHHHHHHHHHHHHHHHHHHHHHHHHHHHHHHHHHHHHHHHHHHHHHHHHHHHHHHHHHHHHHHHHHHHHHHHHHHHHHHHHHHHHHHHHHHHHHHHHHHHHHHHHHHHHHHHHHT---HHHHHHHHHHHHHHHH--